Protein AF-X1TJN3-F1 (afdb_monomer)

Structure (mmCIF, N/CA/C/O backbone):
data_AF-X1TJN3-F1
#
_entry.id   AF-X1TJN3-F1
#
loop_
_atom_site.group_PDB
_atom_site.id
_atom_site.type_symbol
_atom_site.label_atom_id
_atom_site.label_alt_id
_atom_site.label_comp_id
_atom_site.label_asym_id
_atom_site.label_entity_id
_atom_site.label_seq_id
_atom_site.pdbx_PDB_ins_code
_atom_site.Cartn_x
_atom_site.Cartn_y
_atom_site.Cartn_z
_atom_site.occupancy
_atom_site.B_iso_or_equiv
_atom_site.auth_seq_id
_atom_site.auth_comp_id
_atom_site.auth_asym_id
_atom_site.auth_atom_id
_atom_site.pdbx_PDB_model_num
ATOM 1 N N . MET A 1 1 ? -6.389 12.642 6.904 1.00 71.19 1 MET A N 1
ATOM 2 C CA . MET A 1 1 ? -6.211 11.212 7.244 1.00 71.19 1 MET A CA 1
ATOM 3 C C . MET A 1 1 ? -6.809 10.375 6.117 1.00 71.19 1 MET A C 1
ATOM 5 O O . MET A 1 1 ? -7.323 10.966 5.179 1.00 71.19 1 MET A O 1
ATOM 9 N N . ALA A 1 2 ? -6.670 9.046 6.106 1.00 81.88 2 ALA A N 1
ATOM 10 C CA . ALA A 1 2 ? -7.183 8.268 4.967 1.00 81.88 2 ALA A CA 1
ATOM 11 C C . ALA A 1 2 ? -8.716 8.219 4.947 1.00 81.88 2 ALA A C 1
ATOM 13 O O . ALA A 1 2 ? -9.304 8.100 3.877 1.00 81.88 2 ALA A O 1
ATOM 14 N N . GLY A 1 3 ? -9.348 8.355 6.119 1.00 85.62 3 GLY A N 1
ATOM 15 C CA . GLY A 1 3 ? -10.783 8.593 6.241 1.00 85.62 3 GLY A CA 1
ATOM 16 C C . GLY A 1 3 ? -11.243 9.824 5.459 1.00 85.62 3 GLY A C 1
ATOM 17 O O . GLY A 1 3 ? -12.195 9.723 4.697 1.00 85.62 3 GLY A O 1
ATOM 18 N N . ASP A 1 4 ? -10.517 10.941 5.544 1.00 91.12 4 ASP A N 1
ATOM 19 C CA . ASP A 1 4 ? -10.845 12.173 4.813 1.00 91.12 4 ASP A CA 1
ATOM 20 C C . ASP A 1 4 ? -10.878 11.928 3.293 1.00 91.12 4 ASP A C 1
ATOM 22 O O . ASP A 1 4 ? -11.746 12.443 2.601 1.00 91.12 4 ASP A O 1
ATOM 26 N N . THR A 1 5 ? -9.984 11.080 2.763 1.00 93.12 5 THR A N 1
ATOM 27 C CA . THR A 1 5 ? -9.988 10.704 1.337 1.00 93.12 5 THR A CA 1
ATOM 28 C C . THR A 1 5 ? -11.250 9.938 0.937 1.00 93.12 5 THR A C 1
ATOM 30 O O . THR A 1 5 ? -11.736 10.119 -0.176 1.00 93.12 5 THR A O 1
ATOM 33 N N . LEU A 1 6 ? -11.798 9.096 1.820 1.00 93.12 6 LEU A N 1
ATOM 34 C CA . LEU A 1 6 ? -13.092 8.451 1.576 1.00 93.12 6 LEU A CA 1
ATOM 35 C C . LEU A 1 6 ? -14.217 9.489 1.569 1.00 93.12 6 LEU A C 1
ATOM 37 O O . LEU A 1 6 ? -15.069 9.455 0.689 1.00 93.12 6 LEU A O 1
ATOM 41 N N . GLU A 1 7 ? -14.206 10.434 2.509 1.00 91.44 7 GLU A N 1
ATOM 42 C CA . GLU A 1 7 ? -15.221 11.491 2.588 1.00 91.44 7 GLU A CA 1
ATOM 43 C C . GLU A 1 7 ? -15.193 12.432 1.373 1.00 91.44 7 GLU A C 1
ATOM 45 O O . GLU A 1 7 ? -16.248 12.787 0.847 1.00 91.44 7 GLU A O 1
ATOM 50 N N . GLU A 1 8 ? -14.002 12.797 0.893 1.00 94.19 8 GLU A N 1
ATOM 51 C CA . GLU A 1 8 ? -13.814 13.616 -0.310 1.00 94.19 8 GLU A CA 1
ATOM 52 C C . GLU A 1 8 ? -14.204 12.873 -1.596 1.00 94.19 8 GLU A C 1
ATOM 54 O O . GLU A 1 8 ? -14.718 13.487 -2.535 1.00 94.19 8 GLU A O 1
ATOM 59 N N . CYS A 1 9 ? -14.004 11.552 -1.631 1.00 93.12 9 CYS A N 1
ATOM 60 C CA . CYS A 1 9 ? -14.300 10.692 -2.776 1.00 93.12 9 CYS A CA 1
ATOM 61 C C . CYS A 1 9 ? -15.223 9.524 -2.375 1.00 93.12 9 CYS A C 1
ATOM 63 O O . CYS A 1 9 ? -14.757 8.383 -2.268 1.00 93.12 9 CYS A O 1
ATOM 65 N N . PRO A 1 10 ? -16.544 9.756 -2.225 1.00 90.88 10 PRO A N 1
ATOM 66 C CA . PRO A 1 10 ? -17.494 8.733 -1.775 1.00 90.88 10 PRO A CA 1
ATOM 67 C C . PRO A 1 10 ? -17.614 7.497 -2.680 1.00 90.88 10 PRO A C 1
ATOM 69 O O . PRO A 1 10 ? -18.238 6.516 -2.291 1.00 90.88 10 PRO A O 1
ATOM 72 N N . GLN A 1 11 ? -17.059 7.538 -3.895 1.00 94.06 11 GLN A N 1
ATOM 73 C CA . GLN A 1 11 ? -17.016 6.415 -4.838 1.00 94.06 11 GLN A CA 1
ATOM 74 C C . GLN A 1 11 ? -15.940 5.376 -4.493 1.00 94.06 11 GLN A C 1
ATOM 76 O O . GLN A 1 11 ? -15.896 4.325 -5.126 1.00 94.06 11 GLN A O 1
ATOM 81 N N . LEU A 1 12 ? -15.040 5.677 -3.555 1.00 94.50 12 LEU A N 1
ATOM 82 C CA . LEU A 1 12 ? -14.017 4.743 -3.102 1.00 94.50 12 LEU A CA 1
ATOM 83 C C . LEU A 1 12 ? -14.603 3.774 -2.072 1.00 94.50 12 LEU A C 1
ATOM 85 O O . LEU A 1 12 ? -15.165 4.195 -1.062 1.00 94.50 12 LEU A O 1
ATOM 89 N N . ASP A 1 13 ? -14.398 2.478 -2.297 1.00 92.94 13 ASP A N 1
ATOM 90 C CA . ASP A 1 13 ? -14.796 1.437 -1.345 1.00 92.94 13 ASP A CA 1
ATOM 91 C C . ASP A 1 13 ? -13.782 1.297 -0.197 1.00 92.94 13 ASP A C 1
ATOM 93 O O . ASP A 1 13 ? -14.151 1.113 0.966 1.00 92.94 13 ASP A O 1
ATOM 97 N N . VAL A 1 14 ? -12.487 1.373 -0.531 1.00 95.25 14 VAL A N 1
ATOM 98 C CA . VAL A 1 14 ? -11.364 1.131 0.382 1.00 95.25 14 VAL A CA 1
ATOM 99 C C . VAL A 1 14 ? -10.164 1.997 -0.008 1.00 95.25 14 VAL A C 1
ATOM 101 O O . VAL A 1 14 ? -9.839 2.139 -1.185 1.00 95.25 14 VAL A O 1
ATOM 104 N N . VAL A 1 15 ? -9.451 2.518 0.989 1.00 95.56 15 VAL A N 1
ATOM 105 C CA . VAL A 1 15 ? -8.150 3.184 0.840 1.00 95.56 15 VAL A CA 1
ATOM 106 C C . VAL A 1 15 ? -7.076 2.348 1.529 1.00 95.56 15 VAL A C 1
ATOM 108 O O . VAL A 1 15 ? -7.223 1.991 2.695 1.00 95.56 15 VAL A O 1
ATOM 111 N N . VAL A 1 16 ? -5.972 2.066 0.835 1.00 95.38 16 VAL A N 1
ATOM 112 C CA . VAL A 1 16 ? -4.786 1.406 1.409 1.00 95.38 16 VAL A CA 1
ATOM 113 C C . VAL A 1 16 ? -3.782 2.464 1.879 1.00 95.38 16 VAL A C 1
ATOM 115 O O . VAL A 1 16 ? -3.484 3.417 1.164 1.00 95.38 16 VAL A O 1
ATOM 118 N N . LYS A 1 17 ? -3.253 2.295 3.093 1.00 92.69 17 LYS A N 1
ATOM 119 C CA . LYS A 1 17 ? -2.329 3.205 3.780 1.00 92.69 17 LYS A CA 1
ATOM 120 C C . LYS A 1 17 ? -0.956 2.563 3.963 1.00 92.69 17 LYS A C 1
ATOM 122 O O . LYS A 1 17 ? -0.856 1.440 4.454 1.00 92.69 17 LYS A O 1
ATOM 127 N N . GLY A 1 18 ? 0.100 3.343 3.739 1.00 89.75 18 GLY A N 1
ATOM 128 C CA . GLY A 1 18 ? 1.478 2.895 3.946 1.00 89.75 18 GLY A CA 1
ATOM 129 C C . GLY A 1 18 ? 1.943 1.961 2.831 1.00 89.75 18 GLY A C 1
ATOM 130 O O . GLY A 1 18 ? 1.756 2.272 1.660 1.00 89.75 18 GLY A O 1
ATOM 131 N N . GLU A 1 19 ? 2.567 0.844 3.202 1.00 90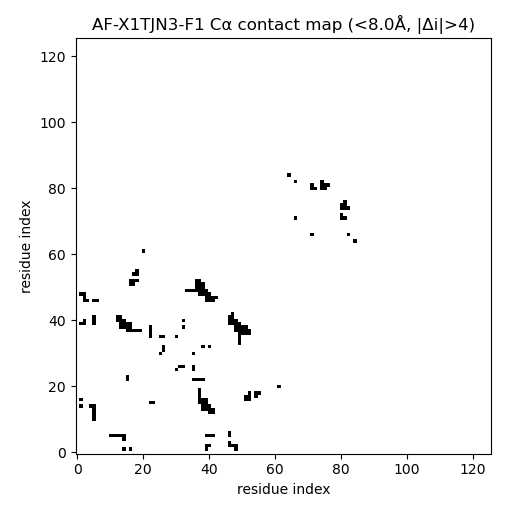.69 19 GLU A N 1
ATOM 132 C CA . GLU A 1 19 ? 3.018 -0.186 2.259 1.00 90.69 19 GLU A CA 1
ATOM 133 C C . GLU A 1 19 ? 1.855 -1.122 1.910 1.00 90.69 19 GLU A C 1
ATOM 135 O O . GLU A 1 19 ? 1.156 -1.634 2.791 1.00 90.69 19 GLU A O 1
ATOM 140 N N . GLY A 1 20 ? 1.603 -1.281 0.611 1.00 92.25 20 GLY A N 1
ATOM 141 C CA . GLY A 1 20 ? 0.379 -1.887 0.097 1.00 92.25 20 GLY A CA 1
ATOM 142 C C . GLY A 1 20 ? 0.504 -3.364 -0.254 1.00 92.25 20 GLY A C 1
ATOM 143 O O . GLY A 1 20 ? -0.517 -4.009 -0.437 1.00 92.25 20 GLY A O 1
ATOM 144 N N . GLU A 1 21 ? 1.710 -3.916 -0.334 1.00 92.81 21 GLU A N 1
ATOM 145 C CA . GLU A 1 21 ? 1.989 -5.237 -0.903 1.00 92.81 21 GLU A CA 1
ATOM 146 C C . GLU A 1 21 ? 1.203 -6.345 -0.189 1.00 92.81 21 GLU A C 1
ATOM 148 O O . GLU A 1 21 ? 0.424 -7.066 -0.812 1.00 92.81 21 GLU A O 1
ATOM 153 N N . GLN A 1 22 ? 1.339 -6.435 1.137 1.00 92.56 22 GLN A N 1
ATOM 154 C CA . GLN A 1 22 ? 0.597 -7.410 1.948 1.00 92.56 22 GLN A CA 1
ATOM 155 C C . GLN A 1 22 ? -0.894 -7.063 2.037 1.00 92.56 22 GLN A C 1
ATOM 157 O O . GLN A 1 22 ? -1.744 -7.944 1.983 1.00 92.56 22 GLN A O 1
ATOM 162 N N . THR A 1 23 ? -1.223 -5.773 2.134 1.00 94.94 23 THR A N 1
ATOM 163 C CA . THR A 1 23 ? -2.610 -5.298 2.255 1.00 94.94 23 THR A CA 1
ATOM 164 C C . THR A 1 23 ? -3.440 -5.639 1.028 1.00 94.94 23 THR A C 1
ATOM 166 O O . THR A 1 23 ? -4.559 -6.119 1.154 1.00 94.94 23 THR A O 1
ATOM 169 N N . ILE A 1 24 ? -2.885 -5.437 -0.163 1.00 94.69 24 ILE A N 1
ATOM 170 C CA . ILE A 1 24 ? -3.534 -5.771 -1.429 1.00 94.69 24 ILE A CA 1
ATOM 171 C C . ILE A 1 24 ? -3.669 -7.290 -1.568 1.00 94.69 24 ILE A C 1
ATOM 173 O O . ILE A 1 24 ? -4.700 -7.754 -2.046 1.00 94.69 24 ILE A O 1
ATOM 177 N N . ALA A 1 25 ? -2.677 -8.065 -1.118 1.00 93.31 25 ALA A N 1
ATOM 178 C CA . ALA A 1 25 ? -2.760 -9.524 -1.128 1.00 93.31 25 ALA A CA 1
ATOM 179 C C . ALA A 1 25 ? -3.900 -10.054 -0.231 1.00 93.31 25 ALA A C 1
ATOM 181 O O . ALA A 1 25 ? -4.667 -10.904 -0.676 1.00 93.31 25 ALA A O 1
ATOM 182 N N . GLU A 1 26 ? -4.055 -9.518 0.984 1.00 94.81 26 GLU A N 1
ATOM 183 C CA . GLU A 1 26 ? -5.160 -9.858 1.903 1.00 94.81 26 GLU A CA 1
ATOM 184 C C . GLU A 1 26 ? -6.527 -9.397 1.364 1.00 94.81 26 GLU A C 1
ATOM 186 O O . GLU A 1 26 ? -7.528 -10.099 1.481 1.00 94.81 26 GLU A O 1
ATOM 191 N N . LEU A 1 27 ? -6.587 -8.235 0.704 1.00 95.25 27 LEU A N 1
ATOM 192 C CA . LEU A 1 27 ? -7.812 -7.789 0.030 1.00 95.25 27 LEU A CA 1
ATOM 193 C C . LEU A 1 27 ? -8.197 -8.743 -1.111 1.00 95.25 27 LEU A C 1
ATOM 195 O O . LEU A 1 27 ? -9.363 -9.104 -1.255 1.00 95.25 27 LEU A O 1
ATOM 199 N N . ALA A 1 28 ? -7.218 -9.179 -1.907 1.00 94.62 28 ALA A N 1
ATOM 200 C CA . ALA A 1 28 ? -7.434 -10.090 -3.026 1.00 94.62 28 ALA A CA 1
ATOM 201 C C . ALA A 1 28 ? -7.797 -11.520 -2.585 1.00 94.62 28 ALA A C 1
ATOM 203 O O . ALA A 1 28 ? -8.436 -12.241 -3.352 1.00 94.62 28 ALA A O 1
ATOM 204 N N . SER A 1 29 ? -7.422 -11.936 -1.368 1.00 95.00 29 SER A N 1
ATOM 205 C CA . SER A 1 29 ? -7.810 -13.237 -0.804 1.00 95.00 29 SER A CA 1
ATOM 206 C C . SER A 1 29 ? -9.261 -13.270 -0.307 1.00 95.00 29 SER A C 1
ATOM 208 O O . SER A 1 29 ? -9.794 -14.354 -0.060 1.00 95.00 29 SER A O 1
ATOM 210 N N 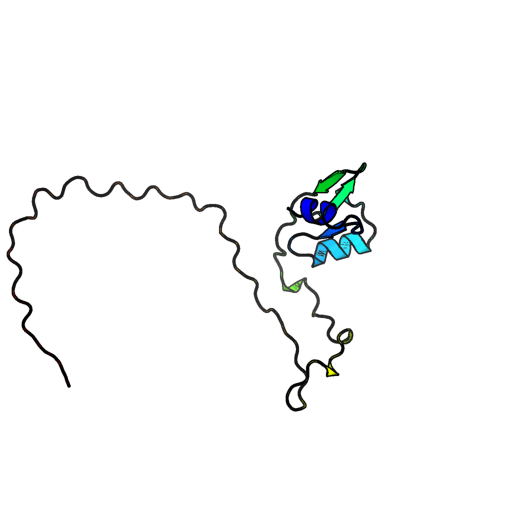. GLY A 1 30 ? -9.922 -12.110 -0.202 1.00 92.00 30 GLY A N 1
ATOM 211 C CA . GLY A 1 30 ? -11.296 -11.992 0.284 1.00 92.00 30 GLY A CA 1
ATOM 212 C C . GLY A 1 30 ? -11.408 -11.965 1.810 1.00 92.00 30 GLY A C 1
ATOM 213 O O . GLY A 1 30 ? -12.468 -12.290 2.348 1.00 92.00 30 GLY A O 1
ATOM 214 N N . GLU A 1 31 ? -10.333 -11.602 2.518 1.00 90.69 31 GLU A N 1
ATOM 215 C CA . GLU A 1 31 ? -10.389 -11.367 3.960 1.00 90.69 31 GLU A CA 1
ATOM 216 C C . GLU A 1 31 ? -11.330 -10.208 4.323 1.00 90.69 31 GLU A C 1
ATOM 218 O O . GLU A 1 31 ? -11.627 -9.315 3.527 1.00 90.69 31 GLU A O 1
ATOM 223 N N . ASN A 1 32 ? -11.830 -10.220 5.560 1.00 91.75 32 ASN A N 1
ATOM 224 C CA . ASN A 1 32 ? -12.779 -9.214 6.018 1.00 91.75 32 ASN A CA 1
ATOM 225 C C . ASN A 1 32 ? -12.068 -7.866 6.237 1.00 91.75 32 ASN A C 1
ATOM 227 O O . ASN A 1 32 ? -11.079 -7.790 6.959 1.00 91.75 32 ASN A O 1
ATOM 231 N N . LEU A 1 33 ? -12.597 -6.776 5.676 1.00 90.81 33 LEU A N 1
ATOM 232 C CA . LEU A 1 33 ? -11.961 -5.450 5.706 1.00 90.81 33 LEU A CA 1
ATOM 233 C C . LEU A 1 33 ? -11.467 -4.978 7.092 1.00 90.81 33 LEU A C 1
ATOM 235 O O . LEU A 1 33 ? -10.361 -4.439 7.159 1.00 90.81 33 LEU A O 1
ATOM 239 N N . PRO A 1 34 ? -12.192 -5.199 8.210 1.00 91.88 34 PRO A N 1
ATOM 240 C CA . PRO A 1 34 ? -11.745 -4.793 9.538 1.00 91.88 34 PRO A CA 1
ATOM 241 C C . PRO A 1 34 ? -10.532 -5.571 10.067 1.00 91.88 34 PRO A C 1
ATOM 243 O O . PRO A 1 34 ? -9.886 -5.087 10.996 1.00 91.88 34 PRO A O 1
ATOM 246 N N . THR A 1 35 ? -10.227 -6.764 9.535 1.00 94.25 35 THR A N 1
ATOM 247 C CA . THR A 1 35 ? -9.059 -7.563 9.957 1.00 94.25 35 THR A CA 1
ATOM 248 C C . THR A 1 35 ? -7.791 -7.168 9.208 1.00 94.25 35 THR A C 1
ATOM 250 O O . THR A 1 35 ? -6.688 -7.356 9.723 1.00 94.25 35 THR A O 1
ATOM 253 N N . ILE A 1 36 ? -7.943 -6.573 8.026 1.00 95.81 36 ILE A N 1
ATOM 254 C CA . ILE A 1 36 ? -6.847 -6.151 7.160 1.00 95.81 36 ILE A CA 1
ATOM 255 C C . ILE A 1 36 ? -6.250 -4.845 7.696 1.00 95.81 36 ILE A C 1
ATOM 257 O O . ILE A 1 36 ? -6.905 -3.799 7.736 1.00 95.81 36 ILE A O 1
ATOM 261 N N . LYS A 1 37 ? -4.980 -4.883 8.105 1.00 95.94 37 LYS A N 1
ATOM 262 C CA . LYS A 1 37 ? -4.262 -3.697 8.600 1.00 95.94 37 LYS A CA 1
ATOM 263 C C . LYS A 1 37 ? -3.918 -2.734 7.464 1.00 95.94 37 LYS A C 1
ATOM 265 O O . LYS A 1 37 ? -3.646 -3.145 6.342 1.00 95.94 37 LYS A O 1
ATOM 270 N N . GLY A 1 38 ? -3.843 -1.444 7.780 1.00 95.31 38 GLY A N 1
ATOM 271 C CA . GLY A 1 38 ? -3.456 -0.409 6.825 1.00 95.31 38 GLY A CA 1
ATOM 272 C C . GLY A 1 38 ? -4.556 -0.062 5.825 1.00 95.31 38 GLY A C 1
ATOM 273 O O . GLY A 1 38 ? -4.243 0.318 4.706 1.00 95.31 38 GLY A O 1
ATOM 274 N N . THR A 1 39 ? -5.827 -0.154 6.210 1.00 96.38 39 THR A N 1
ATOM 275 C CA . THR A 1 39 ? -6.973 0.201 5.363 1.00 96.38 39 THR A CA 1
ATOM 276 C C . THR A 1 39 ? -7.816 1.309 6.000 1.00 96.38 39 THR A C 1
ATOM 278 O O . THR A 1 39 ? -7.783 1.533 7.215 1.00 96.38 39 THR A O 1
ATOM 281 N N . ALA A 1 40 ? -8.550 2.042 5.172 1.00 95.69 40 ALA A N 1
ATOM 282 C CA . ALA A 1 40 ? -9.730 2.798 5.564 1.00 95.69 40 ALA A CA 1
ATOM 283 C C . ALA A 1 40 ? -10.892 2.354 4.672 1.00 95.69 40 ALA A C 1
ATOM 285 O O . ALA A 1 40 ? -10.679 2.092 3.491 1.00 95.69 40 ALA A O 1
ATOM 286 N N . PHE A 1 41 ? -12.096 2.245 5.221 1.00 95.44 41 PHE A N 1
ATOM 287 C CA . PHE A 1 41 ? -13.277 1.760 4.505 1.00 95.44 41 PHE A CA 1
ATOM 288 C C . PHE A 1 41 ? -14.561 2.322 5.124 1.00 95.44 41 PHE A C 1
ATOM 290 O O . PHE A 1 41 ? -14.549 2.861 6.233 1.00 95.44 41 PHE A O 1
ATOM 297 N N . TRP A 1 42 ? -15.681 2.178 4.420 1.00 94.62 42 TRP A N 1
ATOM 298 C CA . TRP A 1 42 ? -16.994 2.547 4.944 1.00 94.62 42 TRP A CA 1
ATOM 299 C C . TRP A 1 42 ? -17.562 1.464 5.860 1.00 94.62 42 TRP A C 1
ATOM 301 O O . TRP A 1 42 ? -17.727 0.314 5.461 1.00 94.62 42 TRP A 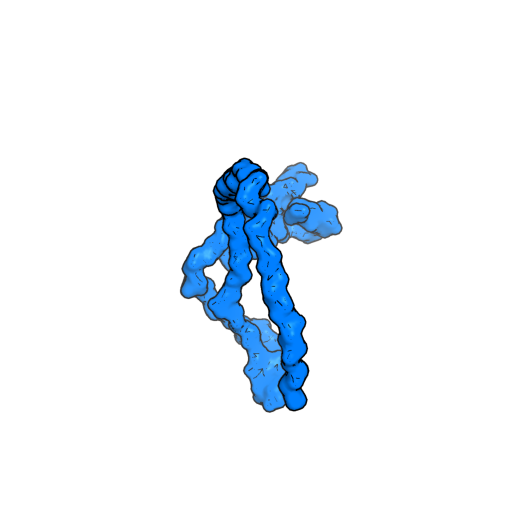O 1
ATOM 311 N N . GLU A 1 43 ? -17.941 1.839 7.079 1.00 93.12 43 GLU A N 1
ATOM 312 C CA . GLU A 1 43 ? -18.679 0.979 8.000 1.00 93.12 43 GLU A CA 1
ATOM 313 C C . GLU A 1 43 ? -19.879 1.746 8.561 1.00 93.12 43 GLU A C 1
ATOM 315 O O . GLU A 1 43 ? -19.730 2.790 9.196 1.00 93.12 43 GLU A O 1
ATOM 320 N N . ASN A 1 44 ? -21.094 1.245 8.313 1.00 92.12 44 ASN A N 1
ATOM 321 C CA . ASN A 1 44 ? -22.341 1.873 8.770 1.00 92.12 44 ASN A CA 1
ATOM 322 C C . ASN A 1 44 ? -22.452 3.370 8.398 1.00 92.12 44 ASN A C 1
ATOM 324 O O . ASN A 1 44 ? -22.900 4.189 9.202 1.00 92.12 44 ASN A O 1
ATOM 328 N N . GLY A 1 45 ? -22.013 3.730 7.186 1.00 90.00 45 GLY A N 1
ATOM 329 C CA . GLY A 1 45 ? -22.057 5.105 6.672 1.00 90.00 45 GLY A CA 1
ATOM 330 C C . GLY A 1 45 ? -21.011 6.050 7.272 1.00 90.00 45 GLY A C 1
ATOM 331 O O . GLY A 1 45 ? -21.132 7.261 7.111 1.00 90.00 45 GLY A O 1
ATOM 332 N N . LYS A 1 46 ? -20.004 5.523 7.976 1.00 92.44 46 LYS A N 1
ATOM 333 C CA . LYS A 1 46 ? -18.885 6.296 8.524 1.00 92.44 46 LYS A CA 1
ATOM 334 C C . LYS A 1 46 ? -17.563 5.739 8.023 1.00 92.44 46 LYS A C 1
ATOM 336 O O . LYS A 1 46 ? -17.414 4.524 7.900 1.00 92.44 46 LYS A O 1
ATOM 341 N N . ALA A 1 47 ? -16.604 6.619 7.760 1.00 93.88 47 ALA A N 1
ATOM 342 C CA . ALA A 1 47 ? -15.249 6.198 7.452 1.00 93.88 47 ALA A CA 1
ATOM 343 C C . ALA A 1 47 ? -14.620 5.584 8.712 1.00 93.88 47 ALA A C 1
ATOM 345 O O . ALA A 1 47 ? -14.569 6.209 9.775 1.00 93.88 47 ALA A O 1
ATOM 346 N N . ARG A 1 48 ? -14.160 4.339 8.601 1.00 94.00 48 ARG A N 1
ATOM 347 C CA . ARG A 1 48 ? -13.436 3.617 9.645 1.00 94.00 48 ARG A CA 1
ATOM 348 C C . ARG A 1 48 ? -12.030 3.315 9.160 1.00 94.00 48 ARG A C 1
ATOM 350 O O . ARG A 1 48 ? -11.826 2.898 8.026 1.00 94.00 48 ARG A O 1
ATOM 357 N N . GLU A 1 49 ? -11.060 3.479 10.049 1.00 94.62 49 GLU A N 1
ATOM 358 C CA . GLU A 1 49 ? -9.670 3.123 9.789 1.00 94.62 49 GLU A CA 1
ATOM 359 C C . GLU A 1 49 ? -9.270 1.869 10.577 1.00 94.62 49 GLU A C 1
ATOM 361 O O . GLU A 1 49 ? -9.582 1.749 11.765 1.00 94.62 49 GLU A O 1
ATOM 366 N N . SER A 1 50 ? -8.554 0.944 9.934 1.00 94.38 50 SER A N 1
ATOM 367 C CA . SER A 1 50 ? -7.915 -0.181 10.619 1.00 94.38 50 SER A CA 1
ATOM 368 C C . SER A 1 50 ? -6.558 0.214 11.208 1.00 94.38 50 SER A C 1
ATOM 370 O O . SER A 1 50 ? -6.004 1.286 10.916 1.00 94.38 50 SER A O 1
ATOM 372 N N . GLU A 1 51 ? -6.022 -0.670 12.057 1.00 93.62 51 GLU A N 1
ATOM 373 C CA . GLU A 1 51 ? -4.699 -0.522 12.664 1.00 93.62 51 GLU A CA 1
ATOM 374 C C . GLU A 1 51 ? -3.633 -0.255 11.593 1.00 93.62 51 GLU A C 1
ATOM 376 O O . GLU A 1 51 ? -3.664 -0.813 10.495 1.00 93.62 51 GLU A O 1
ATOM 381 N N . LYS A 1 52 ? -2.652 0.591 11.912 1.00 91.81 52 LYS A N 1
ATOM 382 C CA . LYS A 1 52 ? -1.530 0.849 11.010 1.00 91.81 52 LYS A CA 1
ATOM 383 C C . LYS A 1 52 ? -0.736 -0.443 10.778 1.00 91.81 52 LYS A C 1
ATOM 385 O O . LYS A 1 52 ? -0.302 -1.090 11.728 1.00 91.81 52 LYS A O 1
ATOM 390 N N . ARG A 1 53 ? -0.484 -0.783 9.513 1.00 91.81 53 ARG A N 1
ATOM 391 C CA . ARG A 1 53 ? 0.463 -1.843 9.150 1.00 91.81 53 ARG A CA 1
ATOM 392 C C . ARG A 1 53 ? 1.898 -1.340 9.339 1.00 91.81 53 ARG A C 1
ATOM 394 O O . ARG A 1 53 ? 2.227 -0.208 8.978 1.00 91.81 53 ARG A O 1
ATOM 401 N N . GLY A 1 54 ? 2.732 -2.167 9.964 1.00 90.00 54 GLY A N 1
ATOM 402 C CA . GLY A 1 54 ? 4.170 -1.917 10.055 1.00 90.00 54 GLY A CA 1
ATOM 403 C C . GLY A 1 54 ? 4.835 -2.005 8.682 1.00 90.00 54 GLY A C 1
ATOM 404 O O . GLY A 1 54 ? 4.260 -2.550 7.746 1.00 90.00 54 GLY A O 1
ATOM 405 N N . LEU A 1 55 ? 6.052 -1.478 8.567 1.00 89.62 55 LEU A N 1
ATOM 406 C CA . LEU A 1 55 ? 6.826 -1.595 7.330 1.00 89.62 55 LEU A CA 1
ATOM 407 C C . LEU A 1 55 ? 7.245 -3.049 7.094 1.00 89.62 55 LEU A C 1
ATOM 409 O O 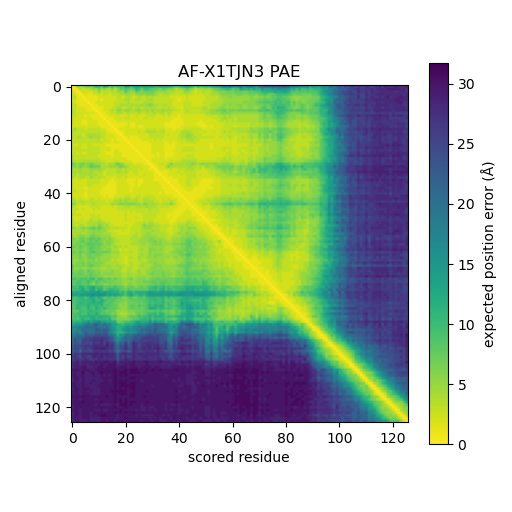. LEU A 1 55 ? 7.569 -3.766 8.049 1.00 89.62 55 LEU A O 1
ATOM 413 N N . VAL A 1 56 ? 7.292 -3.458 5.829 1.00 88.25 56 VAL A N 1
ATOM 414 C CA . VAL A 1 56 ? 7.838 -4.748 5.408 1.00 88.25 56 VAL A CA 1
ATOM 415 C C . VAL A 1 56 ? 9.306 -4.801 5.826 1.00 88.25 56 VAL A C 1
ATOM 417 O O . VAL A 1 56 ? 10.106 -3.957 5.431 1.00 88.25 56 VAL A O 1
ATOM 420 N N . LYS A 1 57 ? 9.671 -5.762 6.676 1.00 87.56 57 LYS A N 1
ATOM 421 C CA . LYS A 1 57 ? 11.033 -5.846 7.232 1.00 87.56 57 LYS A CA 1
ATOM 422 C C . LYS A 1 57 ? 12.019 -6.485 6.264 1.00 87.56 57 LYS A C 1
ATOM 424 O O . LYS A 1 57 ? 13.173 -6.072 6.215 1.00 87.56 57 LYS A O 1
ATOM 429 N N . ASN A 1 58 ? 11.557 -7.494 5.538 1.00 88.56 58 ASN A N 1
ATOM 430 C CA . ASN A 1 58 ? 12.362 -8.255 4.605 1.00 88.56 58 ASN A CA 1
ATOM 431 C C . ASN A 1 58 ? 11.967 -7.885 3.175 1.00 88.56 58 ASN A C 1
ATOM 433 O O . ASN A 1 58 ? 10.870 -8.203 2.728 1.00 88.56 58 ASN A O 1
ATOM 437 N N . LEU A 1 59 ? 12.851 -7.181 2.472 1.00 85.19 59 LEU A N 1
ATOM 438 C CA . LEU A 1 59 ? 12.595 -6.745 1.099 1.00 85.19 59 LEU A CA 1
ATOM 439 C C . LEU A 1 59 ? 12.671 -7.898 0.097 1.00 85.19 59 LEU A C 1
ATOM 441 O O . LEU A 1 59 ? 12.029 -7.819 -0.945 1.00 85.19 59 LEU A O 1
ATOM 445 N N . ASP A 1 60 ? 13.387 -8.974 0.431 1.00 87.62 60 ASP A N 1
ATOM 446 C CA . ASP A 1 60 ? 13.521 -10.149 -0.436 1.00 87.62 60 ASP A CA 1
ATOM 447 C C . ASP A 1 60 ? 12.209 -10.950 -0.539 1.00 87.62 60 ASP A C 1
ATOM 449 O O . ASP A 1 60 ? 12.063 -11.802 -1.412 1.00 87.62 60 ASP A O 1
ATOM 453 N N . GLU A 1 61 ? 11.235 -10.677 0.338 1.00 88.62 61 GLU A N 1
ATOM 454 C CA . GLU A 1 61 ? 9.884 -11.253 0.269 1.00 88.62 61 GLU A CA 1
ATOM 455 C C . GLU A 1 61 ? 8.996 -10.565 -0.776 1.00 88.62 61 GLU A C 1
ATOM 457 O O . GLU A 1 61 ? 7.954 -11.107 -1.151 1.00 88.62 61 GLU A O 1
ATOM 462 N N . ILE A 1 62 ? 9.380 -9.377 -1.251 1.00 87.69 62 ILE A N 1
ATOM 463 C CA . ILE A 1 62 ? 8.604 -8.639 -2.245 1.00 87.69 62 ILE A CA 1
ATOM 464 C C . ILE A 1 62 ? 8.940 -9.195 -3.638 1.00 87.69 62 ILE A C 1
ATOM 466 O O . ILE A 1 62 ? 10.116 -9.288 -3.997 1.00 87.69 62 ILE A O 1
ATOM 470 N N . PRO A 1 63 ? 7.936 -9.555 -4.460 1.00 88.38 63 PRO A N 1
ATOM 471 C CA . PRO A 1 63 ? 8.190 -10.047 -5.806 1.00 88.38 63 PRO A CA 1
ATOM 472 C C . PRO A 1 63 ? 8.824 -8.963 -6.684 1.00 88.38 63 PRO A C 1
ATOM 474 O O . PRO A 1 63 ? 8.573 -7.768 -6.516 1.00 88.38 63 PRO A O 1
ATOM 477 N N . PHE A 1 64 ? 9.598 -9.388 -7.688 1.00 90.81 64 PHE A N 1
ATOM 478 C CA . PHE A 1 64 ? 10.080 -8.466 -8.714 1.00 90.81 64 PHE A CA 1
ATOM 479 C C . PHE A 1 64 ? 8.906 -7.725 -9.373 1.00 90.81 64 PHE A C 1
ATOM 481 O O . PHE A 1 64 ? 7.861 -8.338 -9.624 1.00 90.81 64 PHE A O 1
ATOM 488 N N . PRO A 1 65 ? 9.070 -6.432 -9.712 1.00 90.19 65 PRO A N 1
ATOM 489 C CA . PRO A 1 65 ? 8.028 -5.687 -10.399 1.00 90.19 65 PRO A CA 1
ATOM 490 C C . PRO A 1 65 ? 7.604 -6.384 -11.696 1.00 90.19 65 PRO A C 1
ATOM 492 O O . PRO A 1 65 ? 8.432 -6.838 -12.489 1.00 90.19 65 PRO A O 1
ATOM 495 N N . ALA A 1 66 ? 6.297 -6.443 -11.939 1.00 91.88 66 ALA A N 1
ATOM 496 C CA . ALA A 1 66 ? 5.720 -7.103 -13.104 1.00 91.88 66 ALA A CA 1
ATOM 497 C C . ALA A 1 66 ? 5.859 -6.248 -14.383 1.00 91.88 66 ALA A C 1
ATOM 499 O O . ALA A 1 66 ? 4.866 -5.804 -14.954 1.00 91.88 66 ALA A O 1
ATOM 500 N N . TYR A 1 67 ? 7.089 -6.018 -14.863 1.00 91.94 67 TYR A N 1
ATOM 501 C CA . TYR A 1 67 ? 7.369 -5.157 -16.030 1.00 91.94 67 TYR A CA 1
ATOM 502 C C . TYR A 1 67 ? 6.649 -5.581 -17.313 1.00 91.94 67 TYR A C 1
ATOM 504 O O . TYR A 1 67 ? 6.368 -4.747 -18.167 1.00 91.94 67 TYR A O 1
ATOM 512 N N . HIS A 1 68 ? 6.310 -6.863 -17.437 1.00 91.50 68 HIS A N 1
ATOM 513 C CA . HIS A 1 68 ? 5.547 -7.391 -18.566 1.00 91.50 68 HIS A CA 1
ATOM 514 C C . HIS A 1 68 ? 4.107 -6.848 -18.644 1.00 91.50 68 HIS A C 1
ATOM 516 O O . HIS A 1 68 ? 3.481 -6.965 -19.692 1.00 91.50 68 HIS A O 1
ATOM 522 N N . LEU A 1 69 ? 3.581 -6.258 -17.563 1.00 93.94 69 LEU A N 1
ATOM 523 C CA . LEU A 1 69 ? 2.271 -5.599 -17.540 1.00 93.94 69 LEU A CA 1
ATOM 524 C C . LEU A 1 69 ? 2.338 -4.124 -17.959 1.00 93.94 69 LEU A C 1
ATOM 526 O O . LEU A 1 69 ? 1.299 -3.496 -18.156 1.00 93.94 69 LEU A O 1
ATOM 530 N N . LEU A 1 70 ? 3.539 -3.551 -18.076 1.00 91.50 70 LEU A N 1
ATOM 531 C CA . LEU A 1 70 ? 3.718 -2.155 -18.457 1.00 91.50 70 LEU A CA 1
ATOM 532 C C . LEU A 1 70 ? 3.832 -2.018 -19.984 1.00 91.50 70 LEU A C 1
ATOM 534 O O . LEU A 1 70 ? 4.442 -2.870 -20.633 1.00 91.50 70 LEU A O 1
ATOM 538 N N . PRO A 1 71 ? 3.313 -0.926 -20.577 1.00 92.94 71 PRO A N 1
ATOM 539 C CA . PRO A 1 71 ? 3.520 -0.613 -21.989 1.00 92.94 71 PRO A CA 1
ATOM 540 C C . PRO A 1 71 ? 4.958 -0.117 -22.203 1.00 92.94 71 PRO A C 1
ATOM 542 O O . PRO A 1 71 ? 5.206 1.087 -22.299 1.00 92.94 71 PRO A O 1
ATOM 545 N N . MET A 1 72 ? 5.918 -1.044 -22.214 1.00 92.94 72 MET A N 1
ATOM 546 C CA . MET A 1 72 ? 7.358 -0.761 -22.191 1.00 92.94 72 MET A CA 1
ATOM 547 C C . MET A 1 72 ? 7.851 0.074 -23.379 1.00 92.94 72 MET A C 1
ATOM 549 O O . MET A 1 72 ? 8.904 0.694 -23.293 1.00 92.94 72 MET A O 1
ATOM 553 N N . GLU A 1 73 ? 7.088 0.141 -24.466 1.00 91.44 73 GLU A N 1
ATOM 554 C CA . GLU A 1 73 ? 7.346 0.986 -25.639 1.00 91.44 73 GLU A CA 1
ATOM 555 C C . GLU A 1 73 ? 7.314 2.479 -25.282 1.00 91.44 73 GLU A C 1
ATOM 557 O O . GLU A 1 73 ? 7.970 3.291 -25.926 1.00 91.44 73 GLU A O 1
ATOM 562 N N . LYS A 1 74 ? 6.570 2.854 -24.233 1.00 93.12 74 LYS A N 1
ATOM 563 C CA . LYS A 1 74 ? 6.537 4.228 -23.711 1.00 93.12 74 LYS A CA 1
ATOM 564 C C . LYS A 1 74 ? 7.723 4.547 -22.796 1.00 93.12 74 LYS A C 1
ATOM 566 O O . LYS A 1 74 ? 7.918 5.708 -22.449 1.00 93.12 74 LYS A O 1
ATOM 571 N N . TYR A 1 75 ? 8.493 3.535 -22.404 1.00 92.19 75 TYR A N 1
ATOM 572 C CA . TYR A 1 75 ? 9.628 3.630 -21.487 1.00 92.19 75 TYR A CA 1
ATOM 573 C C . TYR A 1 75 ? 10.920 3.251 -22.214 1.00 92.19 75 TYR A C 1
ATOM 575 O O . TYR A 1 75 ? 11.675 2.381 -21.782 1.00 92.19 75 TYR A O 1
ATOM 583 N N . GLU A 1 76 ? 11.154 3.894 -23.356 1.00 92.19 76 GLU A N 1
ATOM 584 C CA . GLU A 1 76 ? 12.329 3.693 -24.195 1.00 92.19 76 GLU A CA 1
ATOM 585 C C . GLU A 1 76 ? 13.096 5.005 -24.354 1.00 92.19 76 GLU A C 1
ATOM 587 O O . GLU A 1 76 ? 12.512 6.063 -24.586 1.00 92.19 76 GLU A O 1
ATOM 592 N N . MET A 1 77 ? 14.419 4.938 -24.241 1.00 89.88 77 MET A N 1
ATOM 593 C CA . MET A 1 77 ? 15.303 6.061 -24.520 1.00 89.88 77 MET A CA 1
ATOM 594 C C . MET A 1 77 ? 16.456 5.581 -25.399 1.00 89.88 77 MET A C 1
ATOM 596 O O . MET A 1 77 ? 17.251 4.736 -24.992 1.00 89.88 77 MET A O 1
ATOM 600 N N . GLY A 1 78 ? 16.517 6.090 -26.633 1.00 89.31 78 GLY A N 1
ATOM 601 C CA . GLY A 1 78 ? 17.562 5.736 -27.599 1.00 89.31 78 GLY A CA 1
ATOM 602 C C . GLY A 1 78 ? 17.590 4.250 -27.979 1.00 89.31 78 GLY A C 1
ATOM 603 O O . GLY A 1 78 ? 18.672 3.673 -28.051 1.00 89.31 78 GLY A O 1
ATOM 604 N N . GLY A 1 79 ? 16.431 3.605 -28.167 1.00 90.31 79 GLY A N 1
ATOM 605 C CA . GLY A 1 79 ? 16.355 2.174 -28.496 1.00 90.31 79 GLY A CA 1
ATOM 606 C C . GLY A 1 79 ? 16.479 1.232 -27.294 1.00 90.31 79 GLY A C 1
ATOM 607 O O . GLY A 1 79 ? 16.433 0.016 -27.463 1.00 90.31 79 GLY A O 1
ATOM 608 N N . THR A 1 80 ? 16.653 1.766 -26.079 1.00 90.00 80 THR A N 1
ATOM 609 C CA . THR A 1 80 ? 16.810 0.974 -24.852 1.00 90.00 80 THR A CA 1
ATOM 610 C C . THR A 1 80 ? 15.604 1.150 -23.938 1.00 90.00 80 THR A C 1
ATOM 612 O O . THR A 1 80 ? 15.299 2.265 -23.511 1.00 90.00 80 THR A O 1
ATOM 615 N N . LYS A 1 81 ? 14.930 0.042 -23.611 1.00 91.50 81 LYS A N 1
ATOM 616 C CA . LYS A 1 81 ? 13.832 0.006 -22.635 1.00 91.50 81 LYS A CA 1
ATOM 617 C C . LYS A 1 81 ? 14.381 0.155 -21.214 1.00 91.50 81 LYS A C 1
ATOM 619 O O . LYS A 1 81 ? 15.385 -0.472 -20.879 1.00 91.50 81 LYS A O 1
ATOM 624 N N . PHE A 1 82 ? 13.721 0.943 -20.371 1.00 91.00 82 PHE A N 1
ATOM 625 C CA . PHE A 1 82 ? 14.126 1.165 -18.983 1.00 91.00 82 PHE A CA 1
ATOM 626 C C . PHE A 1 82 ? 12.931 1.112 -18.029 1.00 91.00 82 PHE A C 1
ATOM 628 O O . PHE A 1 82 ? 11.798 1.394 -18.402 1.00 91.00 82 PHE A O 1
ATOM 635 N N . ALA A 1 83 ? 13.189 0.759 -16.774 1.00 90.12 83 ALA A N 1
ATOM 636 C CA . ALA A 1 83 ? 12.218 0.848 -15.693 1.00 90.12 83 ALA A CA 1
ATOM 637 C C . ALA A 1 83 ? 12.947 1.113 -14.373 1.00 90.12 83 ALA A C 1
ATOM 639 O O . ALA A 1 83 ? 14.123 0.776 -14.224 1.00 90.12 83 ALA A O 1
ATOM 640 N N . ALA A 1 84 ? 12.255 1.728 -13.416 1.00 85.62 84 ALA A N 1
ATOM 641 C CA . ALA A 1 84 ? 12.815 1.947 -12.091 1.00 85.62 84 ALA A CA 1
ATOM 642 C C . ALA A 1 84 ? 12.846 0.635 -11.289 1.00 85.62 84 ALA A C 1
ATOM 644 O O . ALA A 1 84 ? 11.902 -0.160 -11.324 1.00 85.62 84 ALA A O 1
ATOM 645 N N . ILE A 1 85 ? 13.924 0.453 -10.529 1.00 87.12 85 ILE A N 1
ATOM 646 C CA . ILE A 1 85 ? 14.023 -0.507 -9.430 1.00 87.12 85 ILE A CA 1
ATOM 647 C C . ILE A 1 85 ? 14.304 0.319 -8.178 1.00 87.12 85 ILE A C 1
ATOM 649 O O . ILE A 1 85 ? 15.298 1.045 -8.129 1.00 87.12 85 ILE A O 1
ATOM 653 N N . LEU A 1 86 ? 13.435 0.224 -7.172 1.00 82.88 86 LEU A N 1
ATOM 654 C CA . LEU A 1 86 ? 13.715 0.795 -5.859 1.00 82.88 86 LEU A CA 1
ATOM 655 C C . LEU A 1 86 ? 14.534 -0.220 -5.063 1.00 82.88 86 LEU A C 1
ATOM 657 O O . LEU A 1 86 ? 14.018 -1.252 -4.649 1.00 82.88 86 LEU A O 1
ATOM 661 N N . THR A 1 87 ? 15.818 0.070 -4.866 1.00 82.44 87 THR A N 1
ATOM 662 C CA . THR A 1 87 ? 16.746 -0.789 -4.108 1.00 82.44 87 THR A CA 1
ATOM 663 C C . THR A 1 87 ? 16.808 -0.437 -2.621 1.00 82.44 87 THR A C 1
ATOM 665 O O . THR A 1 87 ? 17.401 -1.165 -1.829 1.00 82.44 87 THR A O 1
ATOM 668 N N . SER A 1 88 ? 16.206 0.685 -2.225 1.00 80.94 88 SER A N 1
ATOM 669 C CA . SER A 1 88 ? 16.074 1.123 -0.838 1.00 80.94 88 SER A CA 1
ATOM 670 C C . SER A 1 88 ? 14.826 1.994 -0.671 1.00 80.94 88 SER A C 1
ATOM 672 O O . SER A 1 88 ? 14.244 2.474 -1.647 1.00 80.94 88 SER A O 1
ATOM 674 N N . ARG A 1 89 ? 14.396 2.184 0.582 1.00 79.44 89 ARG A N 1
ATOM 675 C CA . ARG A 1 89 ? 13.262 3.044 0.956 1.00 79.44 89 ARG A CA 1
ATOM 676 C C . ARG A 1 89 ? 13.724 4.114 1.943 1.00 79.44 89 ARG A C 1
ATOM 678 O O . ARG A 1 89 ? 14.702 3.912 2.662 1.00 79.44 89 ARG A O 1
ATOM 685 N N . CYS A 1 90 ? 13.035 5.256 1.957 1.00 66.94 90 CYS A N 1
ATOM 686 C CA . CYS A 1 90 ? 13.348 6.377 2.843 1.00 66.94 90 CYS A CA 1
ATOM 687 C C . CYS A 1 90 ? 13.380 5.952 4.320 1.00 66.94 90 CYS A C 1
ATOM 689 O O . CYS A 1 90 ? 12.620 5.085 4.751 1.00 66.94 90 CYS A O 1
ATOM 691 N N . ALA A 1 91 ? 14.245 6.598 5.102 1.00 62.12 91 ALA A N 1
ATOM 692 C CA . ALA A 1 91 ? 14.329 6.363 6.535 1.00 62.12 91 ALA A CA 1
ATOM 693 C C . ALA A 1 91 ? 13.044 6.828 7.234 1.00 62.12 91 ALA A C 1
ATOM 695 O O . ALA A 1 91 ? 12.529 7.916 6.967 1.00 62.12 91 ALA A O 1
ATOM 696 N N . VAL A 1 92 ? 12.547 6.012 8.160 1.00 62.19 92 VAL A N 1
ATOM 697 C CA . VAL A 1 92 ? 11.494 6.435 9.085 1.00 62.19 92 VAL A CA 1
ATOM 698 C C . VAL A 1 92 ? 12.123 7.407 10.070 1.00 62.19 92 VAL A C 1
ATOM 700 O O . VAL A 1 92 ? 13.214 7.133 10.577 1.00 62.19 92 VAL A O 1
ATOM 703 N N . ALA A 1 93 ? 11.441 8.515 10.366 1.00 59.41 93 ALA A N 1
ATOM 704 C CA . ALA A 1 93 ? 11.800 9.305 11.535 1.00 59.41 93 ALA A CA 1
ATOM 705 C C . ALA A 1 93 ? 11.854 8.344 12.736 1.00 59.41 93 ALA A C 1
ATOM 707 O O . ALA A 1 93 ? 10.888 7.595 12.938 1.00 59.41 93 ALA A O 1
ATOM 708 N N . PRO A 1 94 ? 12.974 8.283 13.479 1.00 55.03 94 PRO A N 1
ATOM 709 C CA . PRO A 1 94 ? 13.026 7.440 14.658 1.00 55.03 94 PRO A CA 1
ATOM 710 C C . PRO A 1 94 ? 11.872 7.848 15.585 1.00 55.03 94 PRO A C 1
ATOM 712 O O . PRO A 1 94 ? 11.558 9.043 15.650 1.00 55.03 94 PRO A O 1
ATOM 715 N N . PRO A 1 95 ? 11.217 6.893 16.275 1.00 61.81 95 PRO A N 1
ATOM 716 C CA . PRO A 1 95 ? 10.324 7.254 17.373 1.00 61.81 95 PRO A CA 1
ATOM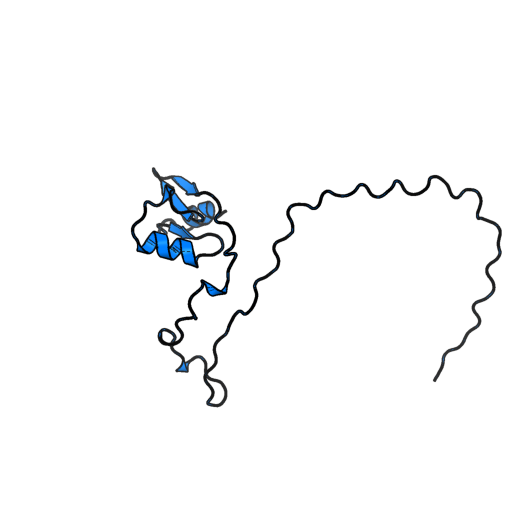 717 C C . PRO A 1 95 ? 11.116 8.195 18.272 1.00 61.81 95 PRO A C 1
ATOM 719 O O . PRO A 1 95 ? 12.272 7.867 18.545 1.00 61.81 95 PRO A O 1
ATOM 722 N N . GLU A 1 96 ? 10.542 9.365 18.591 1.00 59.28 96 GLU A N 1
ATOM 723 C CA . GLU A 1 96 ? 11.213 10.485 19.264 1.00 59.28 96 GLU A CA 1
ATOM 724 C C . GLU A 1 96 ? 12.345 9.965 20.143 1.00 59.28 96 GLU A C 1
ATOM 726 O O . GLU A 1 96 ? 12.100 9.332 21.173 1.00 59.28 96 GLU A O 1
ATOM 731 N N . LEU A 1 97 ? 13.591 10.125 19.675 1.00 56.81 97 LEU A N 1
ATOM 732 C CA . LEU A 1 97 ? 14.729 9.781 20.513 1.00 56.81 97 LEU A CA 1
ATOM 733 C C . LEU A 1 97 ? 14.505 10.547 21.813 1.00 56.81 97 LEU A C 1
ATOM 735 O O . LEU A 1 97 ? 14.203 11.743 21.723 1.00 56.81 97 LEU A O 1
ATOM 739 N N . PRO A 1 98 ? 14.599 9.898 22.990 1.00 58.09 98 PRO A N 1
ATOM 740 C CA . PRO A 1 98 ? 14.511 10.624 24.239 1.00 58.09 98 PRO A CA 1
ATOM 741 C C . PRO A 1 98 ? 15.500 11.770 24.113 1.00 58.09 98 PRO A C 1
ATOM 743 O O . PRO A 1 98 ? 16.692 11.542 23.891 1.00 58.09 98 PRO A O 1
ATOM 746 N N . VAL A 1 99 ? 14.981 12.997 24.132 1.00 59.09 99 VAL A N 1
ATOM 747 C CA . VAL A 1 99 ? 15.808 14.191 24.185 1.00 59.09 99 VAL A CA 1
ATOM 748 C C . VAL A 1 99 ? 16.628 14.024 25.448 1.00 59.09 99 VAL A C 1
ATOM 750 O O . VAL A 1 99 ? 16.133 14.228 26.554 1.00 59.09 99 VAL A O 1
ATOM 753 N N . HIS A 1 100 ? 17.863 13.541 25.301 1.00 62.28 100 HIS A N 1
ATOM 754 C CA . HIS A 1 100 ? 18.806 13.576 26.396 1.00 62.28 100 HIS A CA 1
ATOM 755 C C . HIS A 1 100 ? 18.848 15.046 26.799 1.00 62.28 100 HIS A C 1
ATOM 757 O O . HIS A 1 100 ? 19.113 15.879 25.921 1.00 62.28 100 HIS A O 1
ATOM 763 N N . PRO A 1 101 ? 18.502 15.393 28.054 1.00 58.12 101 PRO A N 1
ATOM 764 C CA . PRO A 1 101 ? 18.611 16.770 28.486 1.00 58.12 101 PRO A CA 1
ATOM 765 C C . PRO A 1 101 ? 20.033 17.195 28.150 1.00 58.12 101 PRO A C 1
ATOM 767 O O . PRO A 1 101 ? 20.991 16.497 28.501 1.00 58.12 101 PRO A O 1
ATOM 770 N N . LEU A 1 102 ? 20.156 18.275 27.375 1.00 61.81 102 LEU A N 1
ATOM 771 C CA . LEU A 1 102 ? 21.451 18.903 27.172 1.00 61.81 102 LEU A CA 1
ATOM 772 C C . LEU A 1 102 ? 22.039 19.073 28.575 1.00 61.81 102 LEU A C 1
ATOM 774 O O . LEU A 1 102 ? 21.313 19.563 29.445 1.00 61.81 102 LEU A O 1
ATOM 778 N N . PRO A 1 103 ? 23.276 18.611 28.834 1.00 57.47 103 PRO A N 1
ATOM 779 C CA . PRO A 1 103 ? 23.882 18.835 30.132 1.00 57.47 103 PRO A CA 1
ATOM 780 C C . PRO A 1 103 ? 23.778 20.330 30.396 1.00 57.47 103 PRO A C 1
ATOM 782 O O . PRO A 1 103 ? 24.160 21.116 29.523 1.00 57.47 103 PRO A O 1
ATOM 785 N N . ASP A 1 104 ? 23.190 20.697 31.538 1.00 58.75 104 ASP A N 1
ATOM 786 C CA . ASP A 1 104 ? 23.093 22.088 31.954 1.00 58.75 104 ASP A CA 1
ATOM 787 C C . ASP A 1 104 ? 24.464 22.714 31.726 1.00 58.75 104 ASP A C 1
ATOM 789 O O . ASP A 1 104 ? 25.473 22.281 32.296 1.00 58.75 104 ASP A O 1
ATOM 793 N N . GLY A 1 105 ? 24.514 23.650 30.773 1.00 51.47 105 GLY A N 1
ATOM 794 C CA . GLY A 1 105 ? 25.759 24.284 30.377 1.00 51.47 105 GLY A CA 1
ATOM 795 C C . GLY A 1 105 ? 26.433 24.831 31.633 1.00 51.47 105 GLY A C 1
ATOM 796 O O . GLY A 1 105 ? 25.732 25.341 32.513 1.00 51.47 105 GLY A O 1
ATOM 797 N N . PRO A 1 106 ? 27.766 24.712 31.764 1.00 48.12 106 PRO A N 1
ATOM 798 C CA . PRO A 1 106 ? 28.443 25.052 33.001 1.00 48.12 106 PRO A CA 1
ATOM 799 C C . PRO A 1 106 ? 28.078 26.475 33.415 1.00 48.12 106 PRO A C 1
ATOM 801 O O . PRO A 1 106 ? 28.330 27.454 32.708 1.00 48.12 106 PRO A O 1
ATOM 804 N N . SER A 1 107 ? 27.454 26.567 34.586 1.00 48.09 107 SER A N 1
ATOM 805 C CA . SER A 1 107 ? 27.187 27.811 35.279 1.00 48.09 107 SER A CA 1
ATOM 806 C C . SER A 1 107 ? 28.473 28.637 35.352 1.00 48.09 107 SER A C 1
ATOM 808 O O . SER A 1 107 ? 29.458 28.197 35.937 1.00 48.09 107 SER A O 1
ATOM 810 N N . ARG A 1 108 ? 28.432 29.857 34.805 1.00 37.22 108 ARG A N 1
ATOM 811 C CA . ARG A 1 108 ? 29.387 30.952 35.053 1.00 37.22 108 ARG A CA 1
ATOM 812 C C . ARG A 1 108 ? 30.868 30.649 34.767 1.00 37.22 108 ARG A C 1
ATOM 814 O O . ARG A 1 108 ? 31.668 30.411 35.665 1.00 37.22 108 ARG A O 1
ATOM 821 N N . LEU A 1 109 ? 31.287 30.951 33.540 1.00 40.66 109 LEU A N 1
ATOM 822 C CA . LEU A 1 109 ? 32.617 31.520 33.296 1.00 40.66 109 LEU A CA 1
ATOM 823 C C . LEU A 1 109 ? 32.625 32.999 33.737 1.00 40.66 109 LEU A C 1
ATOM 825 O O . LEU A 1 109 ? 32.467 33.905 32.923 1.00 40.66 109 LEU A O 1
ATOM 829 N N . SER A 1 110 ? 32.786 33.259 35.041 1.00 45.16 110 SER A N 1
ATOM 830 C CA . SER A 1 110 ? 33.070 34.608 35.575 1.00 45.16 110 SER A CA 1
ATOM 831 C C . SER A 1 110 ? 34.562 34.892 35.783 1.00 45.16 110 SER A C 1
ATOM 833 O O . SER A 1 110 ? 34.898 35.950 36.300 1.00 45.16 110 SER A O 1
ATOM 835 N N . HIS A 1 111 ? 35.461 33.993 35.369 1.00 42.66 111 HIS A N 1
ATOM 836 C CA . HIS A 1 111 ? 36.899 34.123 35.655 1.00 42.66 111 HIS A CA 1
ATOM 837 C C . HIS A 1 111 ? 37.824 34.082 34.435 1.00 42.66 111 HIS A C 1
ATOM 839 O O . HIS A 1 111 ? 39.033 34.008 34.605 1.00 42.66 111 HIS A O 1
ATOM 845 N N . LEU A 1 112 ? 37.297 34.188 33.211 1.00 41.72 112 LEU A N 1
ATOM 846 C CA . LEU A 1 112 ? 38.126 34.217 31.999 1.00 41.72 112 LEU A CA 1
ATOM 847 C C . LEU A 1 112 ? 37.848 35.461 31.140 1.00 41.72 112 LEU A C 1
ATOM 849 O O . LEU A 1 112 ? 37.519 35.389 29.962 1.00 41.72 112 LEU A O 1
ATOM 853 N N . ARG A 1 113 ? 37.966 36.634 31.763 1.00 41.19 113 ARG A N 1
ATOM 854 C CA . ARG A 1 113 ? 38.304 37.883 31.075 1.00 41.19 113 ARG A CA 1
ATOM 855 C C . ARG A 1 113 ? 39.598 38.352 31.703 1.00 41.19 113 ARG A C 1
ATOM 857 O O . ARG A 1 113 ? 39.524 38.950 32.759 1.00 41.19 113 ARG A O 1
ATOM 864 N N . ASP A 1 114 ? 40.722 37.944 31.128 1.00 47.94 114 ASP A N 1
ATOM 865 C CA . ASP A 1 114 ? 41.996 38.675 31.154 1.00 47.94 114 ASP A CA 1
ATOM 866 C C . ASP A 1 114 ? 43.064 37.842 30.436 1.00 47.94 114 ASP A C 1
ATOM 868 O O . ASP A 1 114 ? 43.937 37.217 31.029 1.00 47.94 114 ASP A O 1
ATOM 872 N N . SER A 1 115 ? 42.989 37.825 29.106 1.00 37.19 115 SER A N 1
ATOM 873 C CA . SER A 1 115 ? 44.175 37.590 28.282 1.00 37.19 115 SER A CA 1
ATOM 874 C C . SER A 1 115 ? 44.001 38.321 26.946 1.00 37.19 115 SER A C 1
ATOM 876 O O . SER A 1 115 ? 43.039 38.026 26.230 1.00 37.19 115 SER A O 1
ATOM 878 N N . PRO A 1 116 ? 44.872 39.283 26.594 1.00 38.28 116 PRO A N 1
ATOM 879 C CA . PRO A 1 116 ? 44.750 40.033 25.350 1.00 38.28 116 PRO A CA 1
ATOM 880 C C . PRO A 1 116 ? 45.097 39.144 24.148 1.00 38.28 116 PRO A C 1
ATOM 882 O O . PRO A 1 116 ? 46.165 38.538 24.082 1.00 38.28 116 PRO A O 1
ATOM 885 N N . SER A 1 117 ? 44.185 39.077 23.180 1.00 43.25 117 SER A N 1
ATOM 886 C CA . SER A 1 117 ? 44.367 38.377 21.907 1.00 43.25 117 SER A CA 1
ATOM 887 C C . SER A 1 117 ? 45.440 39.055 21.039 1.00 43.25 117 SER A C 1
ATOM 889 O O . SER A 1 117 ? 45.298 40.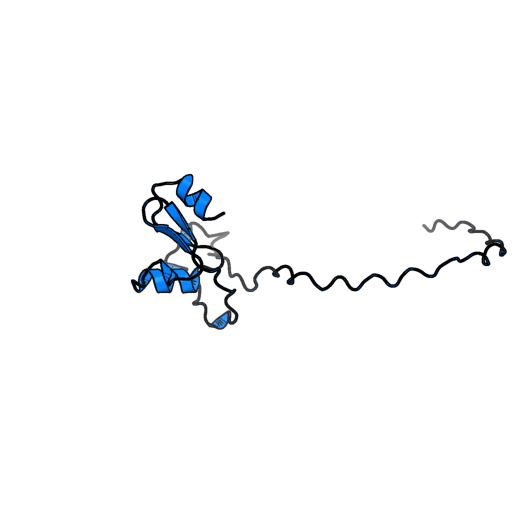250 20.754 1.00 43.25 117 SER A O 1
ATOM 891 N N . PRO A 1 118 ? 46.464 38.341 20.533 1.00 40.38 118 PRO A N 1
ATOM 892 C CA . PRO A 1 118 ? 47.380 38.906 19.557 1.00 40.38 118 PRO A CA 1
ATOM 893 C C . PRO A 1 118 ? 46.816 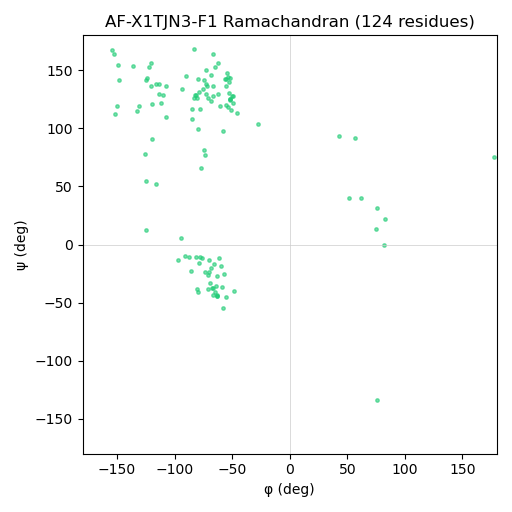38.771 18.131 1.00 40.38 118 PRO A C 1
ATOM 895 O O . PRO A 1 118 ? 46.634 37.678 17.607 1.00 40.38 118 PRO A O 1
ATOM 898 N N . LEU A 1 119 ? 46.569 39.928 17.513 1.00 39.53 119 LEU A N 1
ATOM 899 C CA . LEU A 1 119 ? 47.006 40.285 16.155 1.00 39.53 119 LEU A CA 1
ATOM 900 C C . LEU A 1 119 ? 46.869 39.212 15.052 1.00 39.53 119 LEU A C 1
ATOM 902 O O . LEU A 1 119 ? 47.819 38.498 14.736 1.00 39.53 119 LEU A O 1
ATOM 906 N N . PHE A 1 120 ? 45.748 39.234 14.325 1.00 39.25 120 PHE A N 1
ATOM 907 C CA . PHE A 1 120 ? 45.678 38.663 12.975 1.00 39.25 120 PHE A CA 1
ATOM 908 C C . PHE A 1 120 ? 46.282 39.647 11.957 1.00 39.25 120 PHE A C 1
ATOM 910 O O . PHE A 1 120 ? 45.652 40.615 11.528 1.00 39.25 120 PHE A O 1
ATOM 917 N N . ARG A 1 121 ? 47.543 39.401 11.576 1.00 40.50 121 ARG A N 1
ATOM 918 C CA . ARG A 1 121 ? 48.203 40.017 10.414 1.00 40.50 121 ARG A CA 1
ATOM 919 C C . ARG A 1 121 ? 47.771 39.303 9.127 1.00 40.50 121 ARG A C 1
ATOM 921 O O . ARG A 1 121 ? 47.634 38.087 9.088 1.00 40.50 121 ARG A O 1
ATOM 928 N N . HIS A 1 122 ? 47.598 40.097 8.075 1.00 43.53 122 HIS A N 1
ATOM 929 C CA . HIS A 1 122 ? 47.211 39.715 6.716 1.00 43.53 122 HIS A CA 1
ATOM 930 C C . HIS A 1 122 ? 48.091 38.6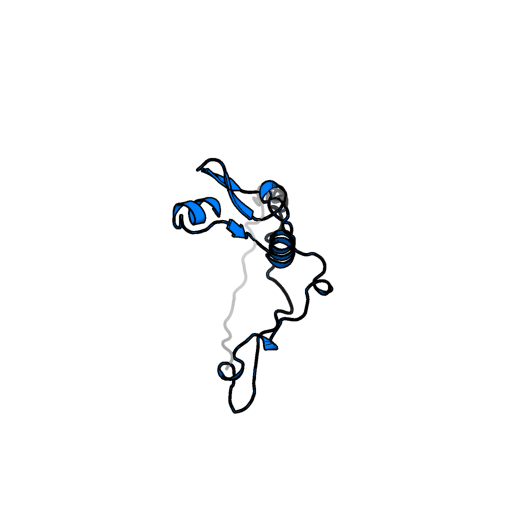25 6.082 1.00 43.53 122 HIS A C 1
ATOM 932 O O . HIS A 1 122 ? 49.313 38.732 6.169 1.00 43.53 122 HIS A O 1
ATOM 938 N N . ARG A 1 123 ? 47.481 37.731 5.283 1.00 37.53 123 ARG A N 1
ATOM 939 C CA . ARG A 1 123 ? 47.986 37.296 3.960 1.00 37.53 123 ARG A CA 1
ATOM 940 C C . ARG A 1 123 ? 46.820 36.873 3.053 1.00 37.53 123 ARG A C 1
ATOM 942 O O . ARG A 1 123 ? 46.186 35.856 3.305 1.00 37.53 123 ARG A O 1
ATOM 949 N N . LYS A 1 124 ? 46.568 37.642 1.988 1.00 37.97 124 LYS A N 1
ATOM 950 C CA . LYS A 1 124 ? 45.959 37.120 0.753 1.00 37.97 124 LYS A CA 1
ATOM 951 C C . LYS A 1 124 ? 47.071 36.407 -0.018 1.00 37.97 124 LYS A C 1
ATOM 953 O O . LYS A 1 124 ? 48.161 36.961 -0.147 1.00 37.97 124 LYS A O 1
ATOM 958 N N . ILE A 1 125 ? 46.801 35.188 -0.466 1.00 42.69 125 ILE A N 1
ATOM 959 C CA . ILE A 1 125 ? 47.679 34.391 -1.324 1.00 42.69 125 ILE A CA 1
ATOM 960 C C . ILE A 1 125 ? 46.998 34.322 -2.695 1.00 42.69 125 ILE A C 1
ATOM 962 O O . ILE A 1 125 ? 45.801 34.052 -2.735 1.00 42.69 125 ILE A O 1
ATOM 966 N N . SER A 1 126 ? 47.797 34.661 -3.719 1.00 50.56 126 SER A N 1
ATOM 967 C CA . SER A 1 126 ? 47.672 34.481 -5.183 1.00 50.56 126 SER A CA 1
ATOM 968 C C . SER A 1 126 ? 46.283 34.415 -5.811 1.00 50.56 126 SER A C 1
ATOM 970 O O . SER A 1 126 ? 45.606 33.381 -5.622 1.00 50.56 126 SER A O 1
#

Solvent-accessible surface area (backbone atoms only — not comparable to full-atom values): 8784 Å² total; per-residue (Å²): 109,67,43,54,54,39,71,78,37,74,88,52,69,68,46,80,44,86,77,49,72,67,44,52,51,45,56,73,72,66,56,60,72,84,77,42,45,16,32,20,33,72,53,95,92,37,70,41,73,37,59,79,55,77,78,83,85,61,68,87,77,55,76,80,79,67,62,89,80,48,74,51,83,79,34,54,60,94,92,40,73,64,79,92,78,83,90,73,76,85,81,72,80,70,76,79,69,78,75,68,76,73,74,79,70,79,80,75,86,82,8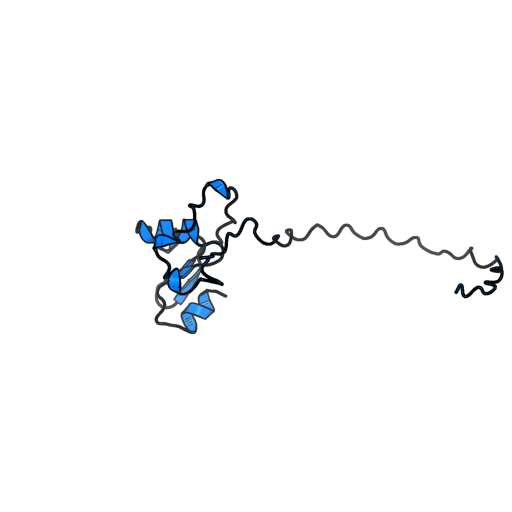0,81,86,86,76,88,80,83,78,90,76,90,80,89,78,134

Radius of gyration: 28.31 Å; Cα contacts (8 Å, |Δi|>4): 100; chains: 1; bounding box: 70×54×64 Å

Secondary structure (DSSP, 8-state):
-HHHHHHH-TT-SEEE-S--HHHHHHHHHT--TTTSTTEEEEETTEEEEPPPPPPPS-GGGSPPP-GGGS-GGGSEETTEE--------PPPPPS----PPPP-PPS---S----PPP--------

Foldseek 3Di:
DVQVVCVVPVVDAKDAADDCQVLVVCVVVVHDPQVRARMWGDDPNGIDHHHHDDDDPDPVPGDDDPCVPDPQVVQDDPNDGDDDDDPDDDDDDPPPDPPPPDPPPDPDPPPPPDDDDDDDDDDDDD

pLDDT: mean 78.98, std 19.93, range [37.19, 96.38]

Organism: NCBI:txid412755

InterPro domains:
  IPR051198 Tetrapyrrole and bacteriochlorophyll biosynthesis methyltransferases [PTHR43409] (5-89)

Mean predicted aligned error: 13.92 Å

Nearest PDB structures (foldseek):
  6wte-assembly1_A  TM=6.470E-01  e=5.447E-02  Kitasatospora setae KM-6054

Sequence (126 aa):
MAGDTLEECPQLDVVVKGEGEQTIAELASGENLPTIKGTAFWENGKARESEKRGLVKNLDEIPFPAYHLLPMEKYEMGGTKFAAILTSRCAVAPPELPVHPLPDGPSRLSHLRDSPSPLFRHRKIS